Protein AF-A0A1B6LJR6-F1 (afdb_monomer_lite)

Radius of gyration: 33.07 Å; chains: 1; bounding box: 104×61×74 Å

InterPro domains:
  IPR033290 Coiled-coil domain-containing protein 39 [PTHR18962] (1-138)

Sequence (145 aa):
KLARAEKLLQRLRREARSVKESRVPLHLAEKDIELRELQDINQSGLQQLAELSTRYAEVAPVLRRYMGEKGLSLPVVRAGTKASTGSVLSTHRSLISEDSHMSWGSGPSSQAPSVILLDPDFSQPACKGAGDSKKKSSGSQKKSK

Foldseek 3Di:
DVVVVVVVVVVVVVVVVVVVVVVVVVVVVVVVVVVVVVVLVVLVVLQVLQVVCVVDVVCVVVVVVVCVVVVHDRDDDDPPDPPPSDDPPPPPPDPDDDDDDDDDDDDPDPDDDDDDDDDPDPDDDDDDDDDDDDDDDDDDDDDDD

Structure (mmCIF, N/CA/C/O backbone):
data_AF-A0A1B6LJR6-F1
#
_entry.id   AF-A0A1B6LJR6-F1
#
loop_
_atom_site.group_PDB
_atom_site.id
_a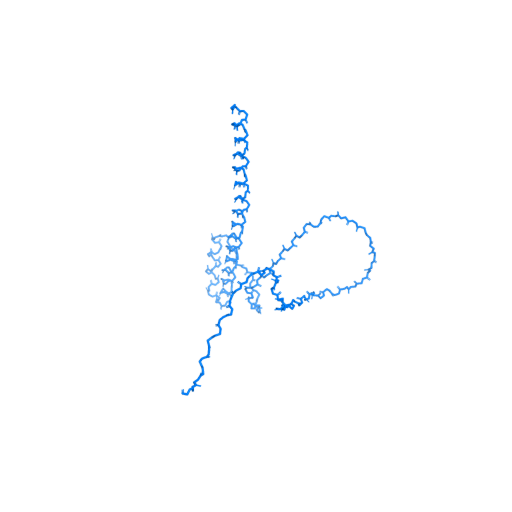tom_site.type_symbol
_atom_site.label_atom_id
_atom_site.label_alt_id
_atom_site.label_comp_id
_atom_site.label_asym_id
_atom_site.label_entity_id
_atom_site.label_seq_id
_atom_site.pdbx_PDB_ins_code
_atom_site.Cartn_x
_atom_site.Cartn_y
_atom_site.Cartn_z
_atom_site.occupancy
_atom_site.B_iso_or_equiv
_atom_site.auth_seq_id
_atom_site.auth_comp_id
_atom_site.auth_asym_id
_atom_site.auth_atom_id
_atom_site.pdbx_PDB_model_num
ATOM 1 N N . LYS A 1 1 ? 29.062 2.537 -51.173 1.00 70.88 1 LYS A N 1
ATOM 2 C CA . LYS A 1 1 ? 28.563 3.522 -50.172 1.00 70.88 1 LYS A CA 1
ATOM 3 C C . LYS A 1 1 ? 27.308 3.009 -49.452 1.00 70.88 1 LYS A C 1
ATOM 5 O O . LYS A 1 1 ? 27.287 3.055 -48.231 1.00 70.88 1 LYS A O 1
ATOM 10 N N . LEU A 1 2 ? 26.347 2.422 -50.176 1.00 87.69 2 LEU A N 1
ATOM 11 C CA . LEU A 1 2 ? 25.078 1.891 -49.650 1.00 87.69 2 LEU A CA 1
ATOM 12 C C . LEU A 1 2 ? 25.245 0.811 -48.552 1.00 87.69 2 LEU A C 1
ATOM 14 O O . LEU A 1 2 ? 24.777 1.011 -47.438 1.00 87.69 2 LEU A O 1
ATOM 18 N N . ALA A 1 3 ? 26.051 -0.232 -48.782 1.00 89.56 3 ALA A N 1
ATOM 19 C CA . ALA A 1 3 ? 26.298 -1.287 -47.782 1.00 89.56 3 ALA A CA 1
ATOM 20 C C . ALA A 1 3 ? 26.905 -0.783 -46.450 1.00 89.56 3 ALA A C 1
ATOM 22 O O . ALA A 1 3 ? 26.654 -1.334 -45.378 1.00 89.56 3 ALA A O 1
ATOM 23 N N . ARG A 1 4 ? 27.706 0.296 -46.490 1.00 89.06 4 ARG A N 1
ATOM 24 C CA . ARG A 1 4 ? 28.234 0.922 -45.263 1.00 89.06 4 ARG A CA 1
ATOM 25 C C . ARG A 1 4 ? 27.130 1.644 -44.490 1.00 89.06 4 ARG A C 1
ATOM 27 O O . ARG A 1 4 ? 27.111 1.563 -43.265 1.00 89.06 4 ARG A O 1
ATOM 34 N N . ALA A 1 5 ? 26.215 2.310 -45.194 1.00 92.81 5 ALA A N 1
ATOM 35 C CA . ALA A 1 5 ? 25.069 2.974 -44.585 1.00 92.81 5 ALA A CA 1
ATOM 36 C C . ALA A 1 5 ? 24.109 1.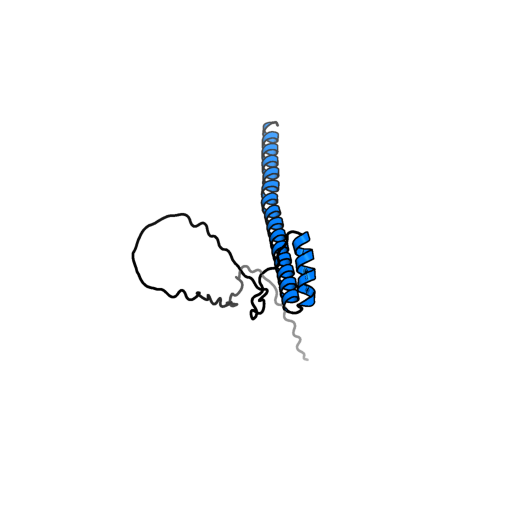962 -43.941 1.00 92.81 5 ALA A C 1
ATOM 38 O O . ALA A 1 5 ? 23.691 2.162 -42.806 1.00 92.81 5 ALA A O 1
ATOM 39 N N . GLU A 1 6 ? 23.836 0.833 -44.599 1.00 93.38 6 GLU A N 1
ATOM 40 C CA . GLU A 1 6 ? 22.997 -0.238 -44.039 1.00 93.38 6 GLU A CA 1
ATOM 41 C C . GLU A 1 6 ? 23.582 -0.827 -42.754 1.00 93.38 6 GLU A C 1
ATOM 43 O O . GLU A 1 6 ? 22.863 -1.000 -41.769 1.00 93.38 6 GLU A O 1
ATOM 48 N N . LYS A 1 7 ? 24.898 -1.073 -42.724 1.00 95.12 7 LYS A N 1
ATOM 49 C CA . LYS A 1 7 ? 25.585 -1.575 -41.525 1.00 95.12 7 LYS A CA 1
ATOM 50 C C . LYS A 1 7 ? 25.492 -0.589 -40.356 1.00 95.12 7 LYS A C 1
ATOM 52 O O . LYS A 1 7 ? 25.271 -1.008 -39.220 1.00 95.12 7 LYS A O 1
ATOM 57 N N . LEU A 1 8 ? 25.623 0.712 -40.625 1.00 95.31 8 LEU A N 1
ATOM 58 C CA . LEU A 1 8 ? 25.442 1.759 -39.614 1.00 95.31 8 LEU A CA 1
ATOM 59 C C . LEU A 1 8 ? 23.995 1.815 -39.116 1.00 95.31 8 LEU A C 1
ATOM 61 O O . LEU A 1 8 ? 23.765 1.861 -37.912 1.00 95.31 8 LEU A O 1
ATOM 65 N N . LEU A 1 9 ? 23.019 1.732 -40.019 1.00 94.62 9 LEU A N 1
ATOM 66 C CA . LEU A 1 9 ? 21.599 1.763 -39.674 1.00 94.62 9 LEU A CA 1
ATOM 67 C C . LEU A 1 9 ? 21.207 0.542 -38.822 1.00 94.62 9 LEU A C 1
ATOM 69 O O . LEU A 1 9 ? 20.511 0.675 -37.816 1.00 94.62 9 LEU A O 1
ATOM 73 N N . GLN A 1 10 ? 21.699 -0.651 -39.164 1.00 94.31 10 GLN A N 1
ATOM 74 C CA . GLN A 1 10 ? 21.495 -1.853 -38.350 1.00 94.31 10 GLN A CA 1
ATOM 75 C C . GLN A 1 10 ? 22.125 -1.730 -36.961 1.00 94.31 10 GLN A C 1
ATOM 77 O O . GLN A 1 10 ? 21.504 -2.142 -35.980 1.00 94.31 10 GLN A O 1
ATOM 82 N N . ARG A 1 11 ? 23.327 -1.152 -36.863 1.00 93.25 11 ARG A N 1
ATOM 83 C CA . ARG A 1 11 ? 23.993 -0.907 -35.581 1.00 93.25 11 ARG A CA 1
ATOM 84 C C . ARG A 1 11 ? 23.190 0.063 -34.715 1.00 93.25 11 ARG A C 1
ATOM 86 O O . ARG A 1 11 ? 22.846 -0.293 -33.594 1.00 93.25 11 ARG A O 1
ATOM 93 N N . LEU A 1 12 ? 22.790 1.207 -35.269 1.00 94.38 12 LEU A N 1
ATOM 94 C CA . LEU A 1 12 ? 21.962 2.194 -34.571 1.00 94.38 12 LEU A CA 1
ATOM 95 C C . LEU A 1 12 ? 20.612 1.612 -34.138 1.00 94.38 12 LEU A C 1
ATOM 97 O O . LEU A 1 12 ? 20.152 1.880 -33.036 1.00 94.38 12 LEU A O 1
ATOM 101 N N . ARG A 1 13 ? 19.981 0.761 -34.959 1.00 92.50 13 ARG A N 1
ATOM 102 C CA . ARG A 1 13 ? 18.746 0.055 -34.571 1.00 92.50 13 ARG A CA 1
ATOM 103 C C . ARG A 1 13 ? 18.956 -0.901 -33.399 1.00 92.50 13 ARG A C 1
ATOM 105 O O . ARG A 1 13 ? 18.063 -1.023 -32.567 1.00 92.50 13 ARG A O 1
ATOM 112 N N . ARG A 1 14 ? 20.091 -1.606 -33.339 1.00 90.69 14 ARG A N 1
ATOM 113 C CA . ARG A 1 14 ? 20.422 -2.484 -32.204 1.00 90.69 14 ARG A CA 1
ATOM 114 C C . ARG A 1 14 ? 20.663 -1.666 -30.938 1.00 90.69 14 ARG A C 1
ATOM 116 O O . ARG A 1 14 ? 20.041 -1.971 -29.931 1.00 90.69 14 ARG A O 1
ATOM 123 N N . GLU A 1 15 ? 21.457 -0.602 -31.026 1.00 88.12 15 GLU A N 1
ATOM 124 C CA . GLU A 1 15 ? 21.737 0.309 -29.905 1.00 88.12 15 GLU A CA 1
ATOM 125 C C . GLU A 1 15 ? 20.453 0.991 -29.394 1.00 88.12 15 GLU A C 1
ATOM 127 O O . GLU A 1 15 ? 20.190 1.038 -28.194 1.00 88.12 15 GLU A O 1
ATOM 132 N N . ALA A 1 16 ? 19.576 1.438 -30.297 1.00 85.75 16 ALA A N 1
ATOM 133 C CA . ALA A 1 16 ? 18.294 2.033 -29.926 1.00 85.75 16 ALA A CA 1
ATOM 134 C C . ALA A 1 16 ? 17.335 1.035 -29.254 1.00 85.75 16 ALA A C 1
ATOM 136 O O . ALA A 1 16 ? 16.518 1.443 -28.429 1.00 85.75 16 ALA A O 1
ATOM 137 N N . ARG A 1 17 ? 17.400 -0.258 -29.604 1.00 83.75 17 ARG A N 1
ATOM 138 C CA . ARG A 1 17 ? 16.614 -1.305 -28.933 1.00 83.75 17 ARG A CA 1
ATOM 139 C C . ARG A 1 17 ? 17.184 -1.642 -27.564 1.00 83.75 17 ARG A C 1
ATOM 141 O O . ARG A 1 17 ? 16.423 -1.616 -26.606 1.00 83.75 17 ARG A O 1
ATOM 148 N N . SER A 1 18 ? 18.497 -1.836 -27.448 1.00 77.38 18 SER A N 1
ATOM 149 C CA . SER A 1 18 ? 19.129 -2.192 -26.173 1.00 77.38 18 SER A CA 1
ATOM 150 C C . SER A 1 18 ? 18.912 -1.134 -25.090 1.00 77.38 18 SER A C 1
ATOM 152 O O . SER A 1 18 ? 18.678 -1.478 -23.939 1.00 77.38 18 SER A O 1
ATOM 154 N N . VAL A 1 19 ? 18.916 0.155 -25.451 1.00 76.75 19 VAL A N 1
ATOM 155 C CA . VAL A 1 19 ? 18.634 1.251 -24.503 1.00 76.75 19 VAL A CA 1
ATOM 156 C C . VAL A 1 19 ? 17.178 1.238 -24.023 1.00 76.75 19 VAL A C 1
ATOM 158 O O . VAL A 1 19 ? 16.894 1.544 -22.866 1.00 76.75 19 VAL A O 1
ATOM 161 N N . LYS A 1 20 ? 16.229 0.892 -24.898 1.00 72.31 20 LYS A N 1
ATOM 162 C CA . LYS A 1 20 ? 14.808 0.798 -24.529 1.00 72.31 20 LYS A CA 1
ATOM 163 C C . LYS A 1 20 ? 14.541 -0.446 -23.685 1.00 72.31 20 LYS A C 1
ATOM 165 O O . LYS A 1 20 ? 13.865 -0.352 -22.667 1.00 72.31 20 LYS A O 1
ATOM 170 N N . GLU A 1 21 ? 15.109 -1.579 -24.084 1.00 72.25 21 GLU A N 1
ATOM 171 C CA . GLU A 1 21 ? 14.985 -2.859 -23.384 1.00 72.25 21 GLU A CA 1
ATOM 172 C C . GLU A 1 21 ? 15.624 -2.831 -21.996 1.00 72.25 21 GLU A C 1
ATOM 174 O O . GLU A 1 21 ? 15.086 -3.462 -21.100 1.00 72.25 21 GLU A O 1
ATOM 179 N N . SER A 1 22 ? 16.705 -2.075 -21.765 1.00 69.56 22 SER A N 1
ATOM 180 C CA . SER A 1 22 ? 17.282 -1.954 -20.418 1.00 69.56 22 SER A CA 1
ATOM 181 C C . SER A 1 22 ? 16.472 -1.035 -19.500 1.00 69.56 22 SER A C 1
ATOM 183 O O . SER A 1 22 ? 16.470 -1.215 -18.285 1.00 69.56 22 SER A O 1
ATOM 185 N N . ARG A 1 23 ? 15.783 -0.034 -20.060 1.00 75.81 23 ARG A N 1
ATOM 186 C CA . ARG A 1 23 ? 15.054 0.978 -19.282 1.00 75.81 23 ARG A CA 1
ATOM 187 C C . ARG A 1 23 ? 13.693 0.487 -18.793 1.00 75.81 23 ARG A C 1
ATOM 189 O O . ARG A 1 23 ? 13.264 0.882 -17.716 1.00 75.81 23 ARG A O 1
ATOM 196 N N . VAL A 1 24 ? 13.016 -0.360 -19.568 1.00 77.88 24 VAL A N 1
ATOM 197 C CA . VAL A 1 24 ? 11.666 -0.842 -19.231 1.00 77.88 24 VAL A CA 1
ATOM 198 C C . VAL A 1 24 ? 11.651 -1.731 -17.972 1.00 77.88 24 VAL A C 1
ATOM 200 O O . VAL A 1 24 ? 10.865 -1.431 -17.077 1.00 77.88 24 VAL A O 1
ATOM 203 N N . PRO A 1 25 ? 12.515 -2.755 -17.822 1.00 84.50 25 PRO A N 1
ATOM 204 C CA . PRO A 1 25 ? 12.547 -3.593 -16.623 1.00 84.50 25 PRO A CA 1
ATOM 205 C C . PRO A 1 25 ? 12.908 -2.812 -15.359 1.00 84.50 25 PRO A C 1
ATOM 207 O O . PRO A 1 25 ? 12.303 -3.039 -14.318 1.00 84.50 25 PRO A O 1
ATOM 210 N N . LEU A 1 26 ? 13.849 -1.865 -15.456 1.00 87.25 26 LEU A N 1
ATOM 211 C CA . LEU A 1 26 ? 14.229 -1.012 -14.326 1.00 87.25 26 LEU A CA 1
ATOM 212 C C . LEU A 1 26 ? 13.068 -0.126 -13.882 1.00 87.25 26 LEU A C 1
ATOM 214 O O . LEU A 1 26 ? 12.747 -0.091 -12.701 1.00 87.25 26 LEU A O 1
ATOM 218 N N . HIS A 1 27 ? 12.384 0.521 -14.827 1.00 90.44 27 HIS A N 1
ATOM 219 C CA . HIS A 1 27 ? 11.251 1.376 -14.493 1.00 90.44 27 HIS A CA 1
ATOM 220 C C . HIS A 1 27 ? 10.091 0.596 -13.858 1.00 90.44 27 HIS A C 1
ATOM 222 O O . HIS A 1 27 ? 9.450 1.079 -12.929 1.00 90.44 27 HIS A O 1
ATOM 228 N N . LEU A 1 28 ? 9.825 -0.622 -14.338 1.00 93.56 28 LEU A N 1
ATOM 229 C CA . LEU A 1 28 ? 8.819 -1.493 -13.729 1.00 93.56 28 LEU A CA 1
ATOM 230 C C . LEU A 1 28 ? 9.227 -1.926 -12.316 1.00 93.56 28 LEU A C 1
ATOM 232 O O . LEU A 1 28 ? 8.380 -1.922 -11.430 1.00 93.56 28 LEU A O 1
ATOM 236 N N . ALA A 1 29 ? 10.503 -2.249 -12.092 1.00 93.12 29 ALA A N 1
ATOM 237 C CA . ALA A 1 29 ? 11.009 -2.598 -10.766 1.00 93.12 29 ALA A CA 1
ATOM 238 C C . ALA A 1 29 ? 10.912 -1.421 -9.782 1.00 93.12 29 ALA A C 1
ATOM 240 O O . ALA A 1 29 ? 10.463 -1.605 -8.657 1.00 93.12 29 ALA A O 1
ATOM 241 N N . GLU A 1 30 ? 11.262 -0.206 -10.214 1.00 94.25 30 GLU A N 1
ATOM 242 C CA . GLU A 1 30 ? 11.094 1.017 -9.415 1.00 94.25 30 GLU A CA 1
ATOM 243 C C . GLU A 1 30 ? 9.630 1.222 -9.010 1.00 94.25 30 GLU A C 1
ATOM 245 O O . GLU A 1 30 ? 9.336 1.492 -7.847 1.00 94.25 30 GLU A O 1
ATOM 250 N N . LYS A 1 31 ? 8.701 1.048 -9.958 1.00 95.94 31 LYS A N 1
ATOM 251 C CA . LYS A 1 31 ? 7.264 1.186 -9.699 1.00 95.94 31 LYS A CA 1
ATOM 252 C C . LYS A 1 31 ? 6.725 0.100 -8.776 1.00 95.94 31 LYS A C 1
ATOM 254 O O . LYS A 1 31 ? 5.870 0.392 -7.948 1.00 95.94 31 LYS A O 1
ATOM 259 N N . ASP A 1 32 ? 7.215 -1.129 -8.898 1.00 96.25 32 ASP A N 1
ATOM 260 C C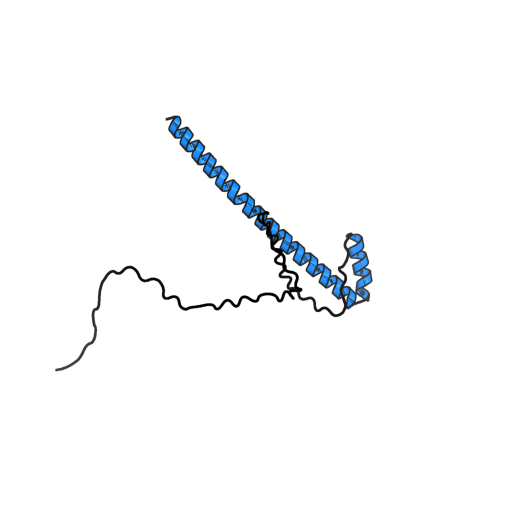A . ASP A 1 32 ? 6.837 -2.226 -8.003 1.00 96.25 32 ASP A CA 1
ATOM 261 C C . ASP A 1 32 ? 7.303 -1.973 -6.561 1.00 96.25 32 ASP A C 1
ATOM 263 O O . ASP A 1 32 ? 6.539 -2.186 -5.619 1.00 96.25 32 ASP A O 1
ATOM 267 N N . ILE A 1 33 ? 8.524 -1.457 -6.386 1.00 96.44 33 ILE A N 1
ATOM 268 C CA . ILE A 1 33 ? 9.051 -1.067 -5.070 1.00 96.44 33 ILE A CA 1
ATOM 269 C C . ILE A 1 33 ? 8.189 0.044 -4.464 1.00 96.44 33 ILE A C 1
ATOM 271 O O . ILE A 1 33 ? 7.707 -0.109 -3.346 1.00 96.44 33 ILE A O 1
ATOM 275 N N . GLU A 1 34 ? 7.926 1.110 -5.222 1.00 96.94 34 GLU A N 1
ATOM 276 C CA . GLU A 1 34 ? 7.091 2.232 -4.775 1.00 96.94 34 GLU A CA 1
ATOM 277 C C . GLU A 1 34 ? 5.683 1.764 -4.369 1.00 96.94 34 GLU A C 1
ATOM 279 O O . GLU A 1 34 ? 5.156 2.162 -3.330 1.00 96.94 34 GLU A O 1
ATOM 284 N N . LEU A 1 35 ? 5.072 0.871 -5.155 1.00 97.31 35 LEU A N 1
ATOM 285 C CA . LEU A 1 35 ? 3.766 0.301 -4.826 1.00 97.31 35 LEU A CA 1
ATOM 286 C C . LEU A 1 35 ? 3.796 -0.498 -3.524 1.00 97.31 35 LEU A C 1
ATOM 288 O O . LEU A 1 35 ? 2.863 -0.388 -2.727 1.00 97.31 35 LEU A O 1
ATOM 292 N N . ARG A 1 36 ? 4.850 -1.281 -3.295 1.00 97.81 36 ARG A N 1
ATOM 293 C CA . ARG A 1 36 ? 5.003 -2.079 -2.076 1.00 97.81 36 ARG A CA 1
ATOM 294 C C . ARG A 1 36 ? 5.181 -1.197 -0.846 1.00 97.81 36 ARG A C 1
ATOM 296 O O . ARG A 1 36 ? 4.498 -1.400 0.150 1.00 97.81 36 ARG A O 1
ATOM 303 N N . GLU A 1 37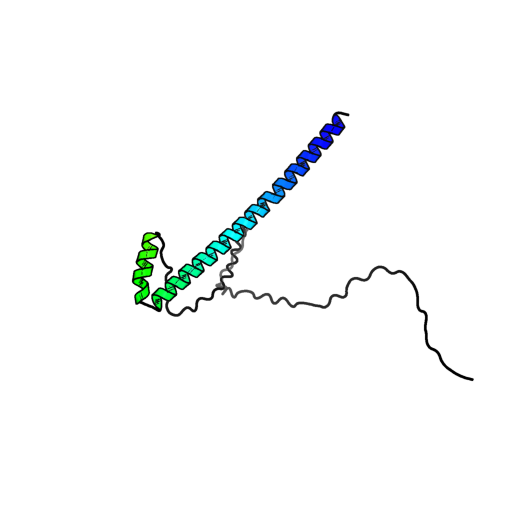 ? 6.018 -0.170 -0.943 1.00 97.12 37 GLU A N 1
ATOM 304 C CA . GLU A 1 37 ? 6.217 0.801 0.134 1.00 97.12 37 GLU A CA 1
ATOM 305 C C . GLU A 1 37 ? 4.909 1.523 0.486 1.00 97.12 37 GLU A C 1
ATOM 307 O O . GLU A 1 37 ? 4.558 1.652 1.660 1.00 97.12 37 GLU A O 1
ATOM 312 N N . LEU A 1 38 ? 4.133 1.940 -0.520 1.00 97.38 38 LEU A N 1
ATOM 313 C CA . LEU A 1 38 ? 2.828 2.563 -0.293 1.00 97.38 38 LEU A CA 1
ATOM 314 C C . LEU A 1 38 ? 1.822 1.602 0.353 1.00 97.38 38 LEU A C 1
ATOM 316 O O . LEU A 1 38 ? 1.032 2.027 1.201 1.00 97.38 38 LEU A O 1
ATOM 320 N N . GLN A 1 39 ? 1.840 0.322 -0.021 1.00 96.31 39 GLN A N 1
ATOM 321 C CA . GLN A 1 39 ? 1.008 -0.703 0.613 1.00 96.31 39 GLN A CA 1
ATOM 322 C C . GLN A 1 39 ? 1.383 -0.893 2.085 1.00 96.31 39 GLN A C 1
ATOM 324 O O . GLN A 1 39 ? 0.490 -0.878 2.936 1.00 96.31 39 GLN A O 1
ATOM 329 N N . ASP A 1 40 ? 2.676 -0.981 2.395 1.00 94.88 40 ASP A N 1
ATOM 330 C CA . ASP A 1 40 ? 3.176 -1.139 3.763 1.00 94.88 40 ASP A CA 1
ATOM 331 C C . ASP A 1 40 ? 2.803 0.064 4.642 1.00 94.88 40 ASP A C 1
ATOM 333 O O . ASP A 1 40 ? 2.320 -0.096 5.768 1.00 94.88 40 ASP A O 1
ATOM 337 N N . ILE A 1 41 ? 2.951 1.284 4.113 1.00 95.88 41 ILE A N 1
ATOM 338 C CA . ILE A 1 41 ? 2.551 2.518 4.803 1.00 95.88 41 ILE A CA 1
ATOM 339 C C . ILE A 1 41 ? 1.043 2.517 5.078 1.00 95.88 41 ILE A C 1
ATOM 341 O O . ILE A 1 41 ? 0.619 2.826 6.194 1.00 95.88 41 ILE A O 1
ATOM 345 N N . ASN A 1 42 ? 0.226 2.154 4.086 1.00 95.31 42 ASN A N 1
ATOM 346 C CA . ASN A 1 42 ? -1.228 2.115 4.234 1.00 95.31 42 ASN A CA 1
ATOM 347 C C . ASN A 1 42 ? -1.649 1.086 5.292 1.00 95.31 42 ASN A C 1
ATOM 349 O O . ASN A 1 42 ? -2.407 1.404 6.210 1.00 95.31 42 ASN A O 1
ATOM 353 N N . GLN A 1 43 ? -1.084 -0.120 5.230 1.00 93.94 43 GLN A N 1
ATOM 354 C CA . GLN A 1 43 ? -1.361 -1.174 6.198 1.00 93.94 43 GLN A CA 1
ATOM 355 C C . GLN A 1 43 ? -0.950 -0.766 7.619 1.00 93.94 43 GLN A C 1
ATOM 357 O O . GLN A 1 43 ? -1.712 -0.981 8.563 1.00 93.94 43 GLN A O 1
ATOM 362 N N . SER A 1 44 ? 0.212 -0.129 7.771 1.00 94.38 44 SER A N 1
ATOM 363 C CA . SER A 1 44 ? 0.675 0.413 9.051 1.00 94.38 44 SER A CA 1
ATOM 364 C C . SER A 1 44 ? -0.279 1.482 9.599 1.00 94.38 44 SER A C 1
ATOM 366 O O . SER A 1 44 ? -0.681 1.420 10.762 1.00 94.38 44 SER A O 1
ATOM 368 N N . GLY A 1 45 ? -0.731 2.417 8.757 1.00 94.62 45 GLY A N 1
ATOM 369 C CA . GLY A 1 45 ? -1.703 3.440 9.149 1.00 94.62 45 GLY A CA 1
ATOM 370 C C . GLY A 1 45 ? -3.042 2.846 9.599 1.00 94.62 45 GLY A C 1
ATOM 371 O O . GLY A 1 45 ? -3.573 3.222 10.646 1.00 94.62 45 GLY A O 1
ATOM 372 N N . LEU A 1 46 ? -3.572 1.865 8.862 1.00 94.62 46 LEU A N 1
ATOM 373 C CA . LEU A 1 46 ? -4.803 1.162 9.239 1.00 94.62 46 LEU A CA 1
ATOM 374 C C . LEU A 1 46 ? -4.652 0.405 10.563 1.00 94.62 46 LEU A C 1
ATOM 376 O O . LEU A 1 46 ? -5.566 0.422 11.390 1.00 94.62 46 LEU A O 1
ATOM 380 N N . GLN A 1 47 ? -3.496 -0.219 10.789 1.00 94.31 47 GLN A N 1
ATOM 381 C CA . GLN A 1 47 ? -3.180 -0.892 12.046 1.00 94.31 47 GLN A CA 1
ATOM 382 C C . GLN A 1 47 ? -3.168 0.095 13.222 1.00 94.31 47 GLN A C 1
ATOM 384 O O . GLN A 1 47 ? -3.797 -0.162 14.249 1.00 94.31 47 GLN A O 1
ATOM 389 N N . GLN A 1 48 ? -2.530 1.256 13.062 1.00 93.81 48 GLN A N 1
ATOM 390 C CA . GLN A 1 48 ? -2.506 2.303 14.089 1.00 93.81 48 GLN A CA 1
ATOM 391 C C . GLN A 1 48 ? -3.908 2.830 14.415 1.00 93.81 48 GLN A C 1
ATOM 393 O O . GLN A 1 48 ? -4.245 3.002 15.588 1.00 93.81 48 GLN A O 1
ATOM 398 N N . LEU A 1 49 ? -4.755 3.042 13.403 1.00 94.62 49 LEU A N 1
ATOM 399 C CA . LEU A 1 49 ? -6.150 3.449 13.604 1.00 94.62 49 LEU A CA 1
ATOM 400 C C . LEU A 1 49 ? -6.954 2.387 14.360 1.00 94.62 49 LEU A C 1
ATOM 402 O O . LEU A 1 49 ? -7.745 2.714 15.248 1.00 94.62 49 LEU A O 1
ATOM 406 N N . ALA A 1 50 ? -6.740 1.113 14.041 1.00 92.94 50 ALA A N 1
ATOM 407 C CA . ALA A 1 50 ? -7.411 0.012 14.714 1.00 92.94 50 ALA A CA 1
ATOM 408 C C . ALA A 1 50 ? -6.986 -0.091 16.189 1.00 92.94 50 ALA A C 1
ATOM 410 O O . ALA A 1 50 ? -7.828 -0.245 17.081 1.00 92.94 50 ALA A O 1
ATOM 411 N N . GLU A 1 51 ? -5.698 0.094 16.479 1.00 92.75 51 GLU A N 1
ATOM 412 C CA . GLU A 1 51 ? -5.192 0.160 17.849 1.00 92.75 51 GLU A CA 1
ATOM 413 C C . GLU A 1 51 ? -5.759 1.353 18.611 1.00 92.75 51 GLU A C 1
ATOM 415 O O . GLU A 1 51 ? -6.177 1.206 19.758 1.00 92.75 51 GLU A O 1
ATOM 420 N N . LEU A 1 52 ? -5.815 2.522 17.975 1.00 93.19 52 LEU A N 1
ATOM 421 C CA . LEU A 1 52 ? -6.398 3.720 18.563 1.00 93.19 52 LEU A CA 1
ATOM 422 C C . LEU A 1 52 ? -7.866 3.482 18.932 1.00 93.19 52 LEU A C 1
ATOM 424 O O . LEU A 1 52 ? -8.260 3.776 20.056 1.00 93.19 52 LEU A O 1
ATOM 428 N N . SER A 1 53 ? -8.644 2.856 18.044 1.00 93.12 53 SER A N 1
ATOM 429 C CA . SER A 1 53 ? -10.047 2.511 18.313 1.00 93.12 53 SER A CA 1
ATOM 430 C C . SER A 1 53 ? -10.232 1.499 19.451 1.00 93.12 53 SER A C 1
ATOM 432 O O . SER A 1 53 ? -11.283 1.468 20.086 1.00 93.12 53 SER A O 1
ATOM 434 N N . THR A 1 54 ? -9.209 0.679 19.716 1.00 90.81 54 THR A N 1
ATOM 435 C CA . THR A 1 54 ? -9.207 -0.307 20.805 1.00 90.81 54 THR A CA 1
ATOM 436 C C . THR A 1 54 ? -8.834 0.340 22.140 1.00 90.81 54 THR A C 1
ATOM 438 O O . THR A 1 54 ? -9.385 -0.022 23.175 1.00 90.81 54 THR A O 1
ATOM 441 N N . ARG A 1 55 ? -7.898 1.299 22.126 1.00 92.12 55 ARG A N 1
ATOM 442 C CA . ARG A 1 55 ? -7.456 2.039 23.321 1.00 92.12 55 ARG A CA 1
ATOM 443 C C . ARG A 1 55 ? -8.482 3.086 23.767 1.00 92.12 55 ARG A C 1
ATOM 445 O O . ARG A 1 55 ? -8.635 3.294 24.964 1.00 92.12 55 ARG A O 1
ATOM 452 N N . TYR A 1 56 ? -9.167 3.711 22.811 1.00 93.69 56 TYR A N 1
ATOM 453 C CA . TYR A 1 56 ? -10.092 4.825 23.019 1.00 93.69 56 TYR A CA 1
ATOM 454 C C . TYR A 1 56 ? -11.457 4.492 22.406 1.00 93.69 56 TYR A C 1
ATOM 456 O O . TYR A 1 56 ? -11.699 4.682 21.207 1.00 93.69 56 TYR A O 1
ATOM 464 N N . ALA A 1 57 ? -12.356 3.954 23.231 1.00 91.31 57 ALA A N 1
ATOM 465 C CA . ALA A 1 57 ? -13.660 3.447 22.801 1.00 91.31 57 ALA A CA 1
ATOM 466 C C . ALA A 1 57 ? -14.565 4.536 22.189 1.00 91.31 57 ALA A C 1
ATOM 468 O O . ALA A 1 57 ? -15.383 4.255 21.312 1.00 91.31 57 ALA A O 1
ATOM 469 N N . GLU A 1 58 ? -14.389 5.785 22.612 1.00 95.38 58 GLU A N 1
ATOM 470 C CA . GLU A 1 58 ? -15.077 6.976 22.122 1.00 95.38 58 GLU A CA 1
ATOM 471 C C . GLU A 1 58 ? -14.734 7.318 20.665 1.00 95.38 58 GLU A C 1
ATOM 473 O O . GLU A 1 58 ? -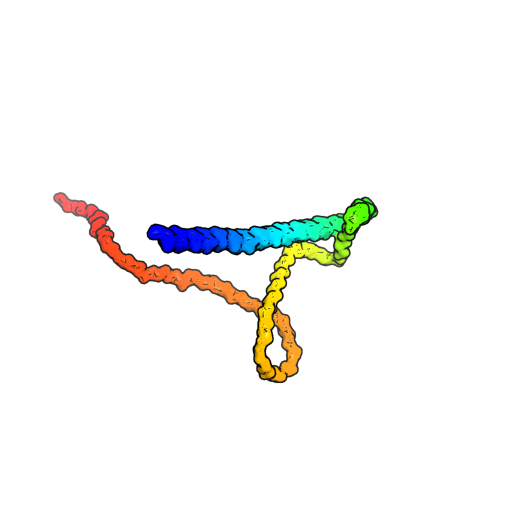15.564 7.876 19.947 1.00 95.38 58 GLU A O 1
ATOM 478 N N . VAL A 1 59 ? -13.546 6.930 20.191 1.00 94.69 59 VAL A N 1
ATOM 479 C CA . VAL A 1 59 ? -13.097 7.210 18.818 1.00 94.69 59 VAL A CA 1
ATOM 480 C C . VAL A 1 59 ? -13.608 6.157 17.831 1.00 94.69 59 VAL A C 1
ATOM 482 O O . VAL A 1 59 ? -13.857 6.447 16.657 1.00 94.69 59 VAL A O 1
ATOM 485 N N . ALA A 1 60 ? -13.836 4.932 18.306 1.00 92.62 60 ALA A N 1
ATOM 486 C CA . ALA A 1 60 ? -14.294 3.809 17.498 1.00 92.62 60 ALA A CA 1
ATOM 487 C C . ALA A 1 60 ? -15.553 4.085 16.636 1.00 92.62 60 ALA A C 1
ATOM 489 O O . ALA A 1 60 ? -15.532 3.732 15.453 1.00 92.62 60 ALA A O 1
ATOM 490 N N . PRO A 1 61 ? -16.649 4.702 17.134 1.00 94.19 61 PRO A N 1
ATOM 491 C CA . PRO A 1 61 ? -17.822 4.984 16.300 1.00 94.19 61 PRO A CA 1
ATOM 492 C C . PRO A 1 61 ? -17.540 5.991 15.176 1.00 94.19 61 PRO A C 1
ATOM 494 O O . PRO A 1 61 ? -18.075 5.830 14.078 1.00 94.19 61 PRO A O 1
ATOM 497 N N . VAL A 1 62 ? -16.690 6.993 15.423 1.00 95.81 62 VAL A N 1
ATOM 498 C CA . VAL A 1 62 ? -16.312 8.001 14.420 1.00 95.81 62 VAL A CA 1
ATOM 499 C C . VAL A 1 62 ? -15.477 7.356 13.316 1.00 95.81 62 VAL A C 1
ATOM 501 O O . VAL A 1 62 ? -15.795 7.508 12.137 1.00 95.81 62 VAL A O 1
ATOM 504 N N . LEU A 1 63 ? -14.467 6.563 13.693 1.00 94.88 63 LEU A N 1
ATOM 505 C CA . LEU A 1 63 ? -13.625 5.843 12.737 1.00 94.88 63 LEU A CA 1
ATOM 506 C C . LEU A 1 63 ? -14.431 4.863 11.888 1.00 94.88 63 LEU A C 1
ATOM 508 O O . LEU A 1 63 ? -14.273 4.855 10.672 1.00 94.88 63 LEU A O 1
ATOM 512 N N . ARG A 1 64 ? -15.332 4.077 12.493 1.00 93.06 64 ARG A N 1
ATOM 513 C CA . ARG A 1 64 ? -16.184 3.139 11.743 1.00 93.06 64 ARG A CA 1
ATOM 514 C C . ARG A 1 64 ? -17.060 3.844 10.713 1.00 93.06 64 ARG A C 1
ATOM 516 O O . ARG A 1 64 ? -17.184 3.342 9.601 1.00 93.06 64 ARG A O 1
ATOM 523 N N . ARG A 1 65 ? -17.642 4.997 11.062 1.00 95.69 65 ARG A N 1
ATOM 524 C CA . ARG A 1 65 ? -18.447 5.787 10.121 1.00 95.69 65 ARG A CA 1
ATOM 525 C C . ARG A 1 65 ? -17.594 6.265 8.947 1.00 95.69 65 ARG A C 1
ATOM 527 O O . ARG A 1 65 ? -17.931 5.978 7.805 1.00 95.69 65 ARG A O 1
ATOM 534 N N . TYR A 1 66 ? -16.471 6.921 9.236 1.00 96.25 66 TYR A N 1
ATOM 535 C CA . TYR A 1 66 ? -15.598 7.474 8.201 1.00 96.25 66 TYR A CA 1
ATOM 536 C C . TYR A 1 66 ? -15.009 6.386 7.293 1.00 96.25 66 TYR A C 1
ATOM 538 O O . TYR A 1 66 ? -15.015 6.517 6.074 1.00 96.25 66 TYR A O 1
ATOM 546 N N . MET A 1 67 ? -14.543 5.276 7.872 1.00 94.62 67 MET A N 1
ATOM 547 C CA . MET A 1 67 ? -14.039 4.129 7.111 1.00 94.62 67 MET A CA 1
ATOM 548 C C . MET A 1 67 ? -15.136 3.519 6.232 1.00 94.62 67 MET A C 1
ATOM 550 O O . MET A 1 67 ? -14.895 3.264 5.055 1.00 94.62 67 MET A O 1
ATOM 554 N N . GLY A 1 68 ? -16.352 3.367 6.768 1.00 94.81 68 GLY A N 1
ATOM 555 C CA . GLY A 1 68 ? -17.507 2.870 6.022 1.00 94.81 68 GLY A CA 1
ATOM 556 C C . GLY A 1 68 ? -17.875 3.753 4.827 1.00 94.81 68 GLY A C 1
ATOM 557 O O . GLY A 1 68 ? -18.080 3.236 3.734 1.00 94.81 68 GLY A O 1
ATOM 558 N N . GLU A 1 69 ? -17.867 5.080 4.991 1.00 96.69 69 GLU A N 1
ATOM 559 C CA . GLU A 1 69 ? -18.087 6.043 3.895 1.00 96.69 69 GLU A CA 1
ATOM 560 C C . GLU A 1 69 ? -17.032 5.934 2.785 1.00 96.69 69 GLU A C 1
ATOM 562 O O . GLU A 1 69 ? -17.306 6.248 1.627 1.00 96.69 69 GLU A O 1
ATOM 567 N N . LYS A 1 70 ? -15.817 5.491 3.128 1.00 94.50 70 LYS A N 1
ATOM 568 C CA . LYS A 1 70 ? -14.721 5.263 2.177 1.00 94.50 70 LYS A CA 1
ATOM 569 C C . LYS A 1 70 ? -14.647 3.827 1.657 1.00 94.50 70 LYS A C 1
ATOM 571 O O . LYS A 1 70 ? -13.757 3.535 0.865 1.00 94.50 70 LYS A O 1
ATOM 576 N N . GLY A 1 71 ? -15.555 2.941 2.075 1.00 94.75 71 GLY A N 1
ATOM 577 C CA . GLY A 1 71 ? -15.527 1.525 1.699 1.00 94.75 71 GLY A CA 1
ATOM 578 C C . GLY A 1 71 ? -14.310 0.772 2.248 1.00 94.75 71 GLY A C 1
ATOM 579 O O . GLY A 1 71 ? -13.867 -0.202 1.647 1.00 94.75 71 GLY A O 1
ATOM 580 N N . LEU A 1 72 ? -13.746 1.238 3.363 1.00 93.50 72 LEU A N 1
ATOM 581 C CA . LEU A 1 72 ? -12.577 0.657 4.014 1.00 93.50 72 LEU A CA 1
ATOM 582 C C . LEU A 1 72 ? -12.973 -0.040 5.319 1.00 93.50 72 LEU A C 1
ATOM 584 O O . LEU A 1 72 ? -13.957 0.314 5.970 1.00 93.50 72 LEU A O 1
ATOM 588 N N . SER A 1 73 ? -12.164 -1.012 5.731 1.00 91.12 73 SER A N 1
ATOM 589 C CA . SER A 1 73 ? -12.319 -1.726 6.999 1.00 91.12 73 SER A CA 1
ATOM 590 C C . SER A 1 73 ? -11.020 -1.704 7.791 1.00 91.12 73 SER A C 1
ATOM 592 O O . SER A 1 73 ? -9.943 -1.889 7.223 1.00 91.12 73 SER A O 1
ATOM 594 N N . LEU A 1 74 ? -11.126 -1.537 9.108 1.00 91.00 74 LEU A N 1
ATOM 595 C CA . LEU A 1 74 ? -9.976 -1.649 9.999 1.00 91.00 74 LEU A CA 1
ATOM 596 C C . LEU A 1 74 ? -9.560 -3.119 10.170 1.00 91.00 74 LEU A C 1
ATOM 598 O O . LEU A 1 74 ? -10.430 -3.991 10.252 1.00 91.00 74 LEU A O 1
ATOM 602 N N . PRO A 1 75 ? -8.251 -3.407 10.259 1.00 90.81 75 PRO A N 1
ATOM 603 C CA . PRO A 1 75 ? -7.762 -4.735 10.594 1.00 90.81 75 PRO A CA 1
ATOM 604 C C . PRO A 1 75 ? -8.170 -5.130 12.018 1.00 90.81 75 PRO A C 1
ATOM 606 O O . PRO A 1 75 ? -8.361 -4.292 12.902 1.00 90.81 75 PRO A O 1
ATOM 609 N N . VAL A 1 76 ? -8.287 -6.436 12.252 1.00 85.38 76 VAL A N 1
ATOM 610 C CA . VAL A 1 76 ? -8.599 -6.974 13.579 1.00 85.38 76 VAL A CA 1
ATOM 611 C C . VAL A 1 76 ? -7.349 -6.912 14.455 1.00 85.38 76 VAL A C 1
ATOM 613 O O . VAL A 1 76 ? -6.379 -7.628 14.213 1.00 85.38 76 VAL A O 1
ATOM 616 N N . VAL A 1 77 ? -7.385 -6.099 15.510 1.00 80.69 77 VAL A N 1
ATOM 617 C CA . VAL A 1 77 ? -6.315 -6.045 16.515 1.00 80.69 77 VAL A CA 1
ATOM 618 C C . VAL A 1 77 ? -6.581 -7.104 17.580 1.00 80.69 77 VAL A C 1
ATOM 620 O O . VAL A 1 77 ? -7.601 -7.062 18.267 1.00 80.69 77 VAL A O 1
ATOM 623 N N . ARG A 1 78 ? -5.665 -8.065 17.746 1.00 72.88 78 ARG A N 1
ATOM 624 C CA . ARG A 1 78 ? -5.706 -8.990 18.887 1.00 72.88 78 ARG A CA 1
ATOM 625 C C . ARG A 1 78 ? -5.087 -8.311 20.105 1.00 72.88 78 ARG A C 1
ATOM 627 O O . ARG A 1 78 ? -3.941 -7.868 20.064 1.00 72.88 78 ARG A O 1
ATOM 634 N N . ALA A 1 79 ? -5.837 -8.244 21.200 1.00 62.88 79 ALA A N 1
ATOM 635 C CA . ALA A 1 79 ? -5.316 -7.754 22.469 1.00 62.88 79 ALA A CA 1
ATOM 636 C C . ALA A 1 79 ? -4.116 -8.619 22.908 1.00 62.88 79 ALA A C 1
ATOM 638 O O . ALA A 1 79 ? -4.237 -9.836 23.019 1.00 62.88 79 ALA A O 1
ATOM 639 N N . GLY A 1 80 ? -2.955 -7.994 23.130 1.00 60.69 80 GLY A N 1
ATOM 640 C CA . GLY A 1 80 ? -1.753 -8.653 23.662 1.00 60.69 80 GLY A CA 1
ATOM 641 C C . GLY A 1 80 ? -0.583 -8.825 22.688 1.00 60.69 80 GLY A C 1
ATOM 642 O O . GLY A 1 80 ? 0.531 -9.088 23.137 1.00 60.69 80 GLY A O 1
ATOM 643 N N . THR A 1 81 ? -0.764 -8.613 21.382 1.00 55.75 81 THR A N 1
ATOM 644 C CA . THR A 1 81 ? 0.361 -8.613 20.434 1.00 55.75 81 THR A CA 1
ATOM 645 C C . THR A 1 81 ? 0.931 -7.209 20.300 1.00 55.75 81 THR A C 1
ATOM 647 O O . THR A 1 81 ? 0.307 -6.330 19.711 1.00 55.75 81 THR A O 1
ATOM 650 N N . LYS A 1 82 ? 2.132 -6.991 20.843 1.00 58.31 82 LYS A N 1
ATOM 651 C CA . LYS A 1 82 ? 2.951 -5.821 20.511 1.00 58.31 82 LYS A CA 1
ATOM 652 C C . LYS A 1 82 ? 3.205 -5.891 19.004 1.00 58.31 82 LYS A C 1
ATOM 654 O O . LYS A 1 82 ? 3.781 -6.878 18.551 1.00 58.31 82 LYS A O 1
ATOM 659 N N . ALA A 1 83 ? 2.714 -4.919 18.239 1.00 55.66 83 ALA A N 1
ATOM 660 C CA . ALA A 1 83 ? 2.918 -4.870 16.799 1.00 55.66 83 ALA A CA 1
ATOM 661 C C . ALA A 1 83 ? 4.425 -4.790 16.521 1.00 55.66 83 ALA A C 1
ATOM 663 O O . ALA A 1 83 ? 5.046 -3.743 16.685 1.00 55.66 83 ALA A O 1
ATOM 664 N N . SER A 1 84 ? 5.035 -5.920 16.165 1.00 53.12 84 SER A N 1
ATOM 665 C CA . SER A 1 84 ? 6.381 -5.918 15.613 1.00 53.12 84 SER A CA 1
ATOM 666 C C . SER A 1 84 ? 6.253 -5.387 14.192 1.00 53.12 84 SER A C 1
ATOM 668 O O . SER A 1 84 ? 5.795 -6.095 13.298 1.00 53.12 84 SER A O 1
ATOM 670 N N . THR A 1 85 ? 6.601 -4.120 13.985 1.00 56.38 85 THR A N 1
ATOM 671 C CA . THR A 1 85 ? 6.623 -3.430 12.684 1.00 56.38 85 THR A CA 1
ATOM 672 C C . THR A 1 85 ? 7.787 -3.906 11.803 1.00 56.38 85 THR A C 1
ATOM 674 O O . THR A 1 85 ? 8.465 -3.109 11.166 1.00 56.38 85 THR A O 1
ATOM 677 N N . GLY A 1 86 ? 8.068 -5.209 11.803 1.00 52.50 86 GLY A N 1
ATOM 678 C CA . GLY A 1 86 ? 9.189 -5.821 11.101 1.00 52.50 86 GLY A CA 1
ATOM 679 C C . GLY A 1 86 ? 8.741 -7.095 10.405 1.00 52.50 86 GLY A C 1
ATOM 680 O O . GLY A 1 86 ? 8.956 -8.190 10.914 1.00 52.50 86 GLY A O 1
ATOM 681 N N . SER A 1 87 ? 8.101 -6.953 9.247 1.00 48.94 87 SER A N 1
ATOM 682 C CA . SER A 1 87 ? 7.812 -8.078 8.360 1.00 48.94 87 SER A CA 1
ATOM 683 C C . SER A 1 87 ? 8.937 -8.220 7.335 1.00 48.94 87 SER A C 1
ATOM 685 O O . SER A 1 87 ? 8.864 -7.698 6.227 1.00 48.94 87 SER A O 1
ATOM 687 N N . VAL A 1 88 ? 9.980 -8.968 7.696 1.00 52.91 88 VAL A N 1
ATOM 688 C CA . VAL A 1 88 ? 10.831 -9.666 6.721 1.00 52.91 88 VAL A CA 1
ATOM 689 C C . VAL A 1 88 ? 10.058 -10.883 6.206 1.00 52.91 88 VAL A C 1
ATOM 691 O O . VAL A 1 88 ? 10.235 -11.997 6.685 1.00 52.91 88 VAL A O 1
ATOM 694 N N . LEU A 1 89 ? 9.161 -10.675 5.241 1.00 51.56 89 LEU A N 1
ATOM 695 C CA . LEU A 1 89 ? 8.556 -11.762 4.467 1.00 51.56 89 LEU A CA 1
ATOM 696 C C . LEU A 1 89 ? 9.292 -11.879 3.130 1.00 51.56 89 LEU A C 1
ATOM 698 O O . LEU A 1 89 ? 8.855 -11.363 2.103 1.00 51.56 89 LEU A O 1
ATOM 702 N N . SER A 1 90 ? 10.431 -12.576 3.138 1.00 48.19 90 SER A N 1
ATOM 703 C CA . SER A 1 90 ? 11.072 -13.037 1.907 1.00 48.19 90 SER A CA 1
ATOM 704 C C . SER A 1 90 ? 10.200 -14.127 1.276 1.00 48.19 90 SER A C 1
ATOM 706 O O . SER A 1 90 ? 10.328 -15.312 1.590 1.00 48.19 90 SER A O 1
ATOM 708 N N . THR A 1 91 ? 9.289 -13.751 0.381 1.00 47.69 91 THR A N 1
ATOM 709 C CA . THR A 1 91 ? 8.580 -14.731 -0.450 1.00 47.69 91 THR A CA 1
ATOM 710 C C . THR A 1 91 ? 9.507 -15.150 -1.590 1.00 47.69 91 THR A C 1
ATOM 712 O O . THR A 1 91 ? 9.410 -14.656 -2.711 1.00 47.69 91 THR A O 1
ATOM 715 N N . HIS A 1 92 ? 10.439 -16.064 -1.311 1.00 45.84 92 HIS A N 1
ATOM 716 C CA . HIS A 1 92 ? 11.149 -16.800 -2.355 1.00 45.84 92 HIS A CA 1
ATOM 717 C C . HIS A 1 92 ? 10.193 -17.834 -2.960 1.00 45.84 92 HIS A C 1
ATOM 719 O O . HIS A 1 92 ? 10.200 -19.005 -2.589 1.00 45.84 92 HIS A O 1
ATOM 725 N N . ARG A 1 93 ? 9.357 -17.416 -3.914 1.00 44.34 93 ARG A N 1
ATOM 726 C CA . ARG A 1 93 ? 8.676 -18.352 -4.815 1.00 44.34 93 ARG A CA 1
ATOM 727 C C . ARG A 1 93 ? 9.667 -18.749 -5.910 1.00 44.34 93 ARG A C 1
ATOM 729 O O . ARG A 1 93 ? 9.647 -18.196 -7.004 1.00 44.34 93 ARG A O 1
ATOM 736 N N . SER A 1 94 ? 10.580 -19.663 -5.585 1.00 46.59 94 SER A N 1
ATOM 737 C CA . SER A 1 94 ? 11.450 -20.280 -6.586 1.00 46.59 94 SER A CA 1
ATOM 738 C C . SER A 1 94 ? 10.602 -21.213 -7.451 1.00 46.59 94 SER A C 1
ATOM 740 O O . SER A 1 94 ? 10.041 -22.189 -6.956 1.00 46.59 94 SER A O 1
ATOM 742 N N . LEU A 1 95 ? 10.459 -20.878 -8.732 1.00 46.56 95 LEU A N 1
ATOM 743 C CA . LEU A 1 95 ? 9.946 -21.784 -9.755 1.00 46.56 95 LEU A CA 1
ATOM 744 C C . LEU A 1 95 ? 11.064 -22.786 -10.067 1.00 46.56 95 LEU A C 1
ATOM 746 O O . LEU A 1 95 ? 11.879 -22.557 -10.956 1.00 46.56 95 LEU A O 1
ATOM 750 N N . ILE A 1 96 ? 11.145 -23.854 -9.278 1.00 47.75 96 ILE A N 1
ATOM 751 C CA . ILE A 1 96 ? 12.013 -24.996 -9.567 1.00 47.75 96 ILE A CA 1
ATOM 752 C C . ILE A 1 96 ? 11.252 -25.940 -10.491 1.00 47.75 96 ILE A C 1
ATOM 754 O O . ILE A 1 96 ? 10.227 -26.504 -10.112 1.00 47.75 96 ILE A O 1
ATOM 758 N N . SER A 1 97 ? 11.751 -26.040 -11.720 1.00 40.06 97 SER A N 1
ATOM 759 C CA . SER A 1 97 ? 11.334 -27.005 -12.728 1.00 40.06 97 SER A CA 1
ATOM 760 C C . SER A 1 97 ? 11.472 -28.440 -12.216 1.00 40.06 97 SER A C 1
ATOM 762 O O . SER A 1 97 ? 12.448 -28.780 -11.547 1.00 40.06 97 SER A O 1
ATOM 764 N N . GLU A 1 98 ? 10.486 -29.260 -12.572 1.00 48.12 98 GLU A N 1
ATOM 765 C CA . GLU A 1 98 ? 10.485 -30.719 -12.475 1.00 48.12 98 GLU A CA 1
ATOM 766 C C . GLU A 1 98 ? 11.733 -31.323 -13.134 1.00 48.12 98 GLU A C 1
ATOM 768 O O . GLU A 1 98 ? 11.937 -31.111 -14.326 1.00 48.12 98 GLU A O 1
ATOM 773 N N . ASP A 1 99 ? 12.520 -32.104 -12.384 1.00 43.47 99 ASP A N 1
ATOM 774 C CA . ASP A 1 99 ? 13.023 -33.400 -12.859 1.00 43.47 99 ASP A CA 1
ATOM 775 C C . ASP A 1 99 ? 13.588 -34.272 -11.714 1.00 43.47 99 ASP A C 1
ATOM 777 O O . ASP A 1 99 ? 14.284 -33.798 -10.816 1.00 43.47 99 ASP A O 1
ATOM 781 N N . SER A 1 100 ? 13.343 -35.578 -11.839 1.00 43.56 100 SER A N 1
ATOM 782 C CA . SER A 1 100 ? 13.992 -36.734 -11.195 1.00 43.56 100 SER A CA 1
ATOM 783 C C . SER A 1 100 ? 13.610 -37.181 -9.759 1.00 43.56 100 SER A C 1
ATOM 785 O O . SER A 1 100 ? 14.201 -36.823 -8.748 1.00 43.56 100 SER A O 1
ATOM 787 N N . HIS A 1 101 ? 12.628 -38.094 -9.718 1.00 44.41 101 HIS A N 1
ATOM 788 C CA . HIS A 1 101 ? 12.760 -39.504 -9.289 1.00 44.41 101 HIS A CA 1
ATOM 789 C C . HIS A 1 101 ? 13.417 -39.876 -7.920 1.00 44.41 101 HIS A C 1
ATOM 791 O O . HIS A 1 101 ? 14.633 -39.900 -7.759 1.00 44.41 101 HIS A O 1
ATOM 797 N N . MET A 1 102 ? 12.532 -40.356 -7.027 1.00 41.03 102 MET A N 1
ATOM 798 C CA . MET A 1 102 ? 12.598 -41.488 -6.068 1.00 41.03 102 MET A CA 1
ATOM 799 C C . MET A 1 102 ? 13.686 -41.557 -4.974 1.00 41.03 102 MET A C 1
ATOM 801 O O . MET A 1 102 ? 14.819 -41.950 -5.234 1.00 41.03 102 MET A O 1
ATOM 805 N N . SER A 1 103 ? 13.263 -41.467 -3.701 1.00 40.97 103 SER A N 1
ATOM 806 C CA . SER A 1 103 ? 13.203 -42.643 -2.800 1.00 40.97 103 SER A CA 1
ATOM 807 C C . SER A 1 103 ? 12.587 -42.340 -1.426 1.00 40.97 103 SER A C 1
ATOM 809 O O . SER A 1 103 ? 12.772 -41.276 -0.845 1.00 40.97 103 SER A O 1
ATOM 811 N N . TRP A 1 104 ? 11.840 -43.334 -0.940 1.00 41.22 104 TRP A N 1
ATOM 812 C CA . TRP A 1 104 ? 11.150 -43.443 0.345 1.00 41.22 104 TRP A CA 1
ATOM 813 C C . TRP A 1 104 ? 12.024 -43.166 1.577 1.00 41.22 104 TRP A C 1
ATOM 815 O O . TRP A 1 104 ? 13.139 -43.666 1.688 1.00 41.22 104 TRP A O 1
ATOM 825 N N . GLY A 1 105 ? 11.428 -42.504 2.571 1.00 40.06 105 GLY A N 1
ATOM 826 C CA . GLY A 1 105 ? 11.931 -42.451 3.942 1.00 40.06 105 GLY A CA 1
ATOM 827 C C . GLY A 1 105 ? 10.971 -41.687 4.848 1.00 40.06 105 GLY A C 1
ATOM 828 O O . GLY A 1 105 ? 11.028 -40.466 4.935 1.00 40.06 105 GLY A O 1
ATOM 829 N N . SER A 1 106 ? 10.049 -42.399 5.494 1.00 47.09 106 SER A N 1
ATOM 830 C CA . SER A 1 106 ? 9.143 -41.846 6.503 1.00 47.09 106 SER A CA 1
ATOM 831 C C . SER A 1 106 ? 9.897 -41.516 7.795 1.00 47.09 106 SER A C 1
ATOM 833 O O . SER A 1 106 ? 10.536 -42.387 8.379 1.00 47.09 106 SER A O 1
ATOM 835 N N . GLY A 1 107 ? 9.761 -40.281 8.280 1.00 41.94 107 GLY A N 1
ATOM 836 C CA . GLY A 1 107 ? 10.155 -39.869 9.630 1.00 41.94 107 GLY A CA 1
ATOM 837 C C . GLY A 1 107 ? 9.763 -38.408 9.892 1.00 41.94 107 GLY A C 1
ATOM 838 O O . GLY A 1 107 ? 9.969 -37.575 9.008 1.00 41.94 107 GLY A O 1
ATOM 839 N N . PRO A 1 108 ? 9.171 -38.059 11.052 1.00 50.72 108 PRO A N 1
ATOM 840 C CA . PRO A 1 108 ? 8.764 -36.690 11.345 1.00 50.72 108 PRO A CA 1
ATOM 841 C C . PRO A 1 108 ? 10.006 -35.865 11.697 1.00 50.72 108 PRO A C 1
ATOM 843 O O . PRO A 1 108 ? 10.445 -35.823 12.844 1.00 50.72 108 PRO A O 1
ATOM 846 N N . SER A 1 109 ? 10.610 -35.234 10.693 1.00 46.66 109 SER A N 1
ATOM 847 C CA . SER A 1 109 ? 11.712 -34.302 10.912 1.00 46.66 109 SER A CA 1
ATOM 848 C C . SER A 1 109 ? 11.144 -32.956 11.358 1.00 46.66 109 SER A C 1
ATOM 850 O O . SER A 1 109 ? 10.602 -32.198 10.553 1.00 46.66 109 SER A O 1
ATOM 852 N N . SER A 1 110 ? 11.234 -32.679 12.661 1.00 53.75 110 SER A N 1
ATOM 853 C CA . SER A 1 110 ? 11.087 -31.338 13.227 1.00 53.75 110 SER A CA 1
ATOM 854 C C . SER A 1 110 ? 12.046 -30.392 12.507 1.00 53.75 110 SER A C 1
ATOM 856 O O . SER A 1 110 ? 13.252 -30.407 12.748 1.00 53.75 110 SER A O 1
ATOM 858 N N . GLN A 1 111 ? 11.507 -29.585 11.598 1.00 54.69 111 GLN A N 1
ATOM 859 C CA . GLN A 1 111 ? 12.257 -28.621 10.805 1.00 54.69 111 GLN A CA 1
ATOM 860 C C . GLN A 1 111 ? 12.648 -27.433 11.696 1.00 54.69 111 GLN A C 1
ATOM 862 O O . GLN A 1 111 ? 11.972 -26.408 11.740 1.00 54.69 111 GLN A O 1
ATOM 867 N N . ALA A 1 112 ? 13.728 -27.589 12.460 1.00 59.19 112 ALA A N 1
ATOM 868 C CA . ALA A 1 112 ? 14.404 -26.457 13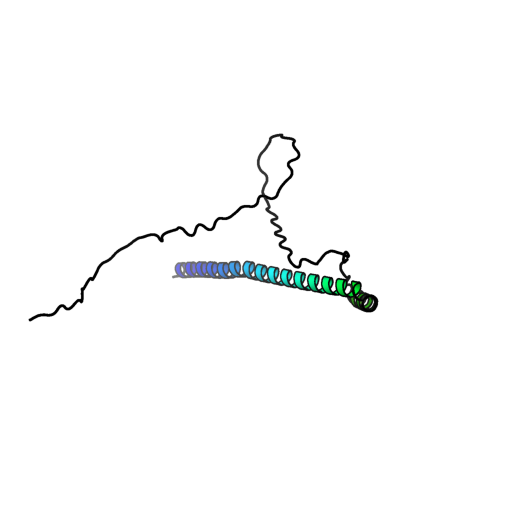.076 1.00 59.19 112 ALA A CA 1
ATOM 869 C C . ALA A 1 112 ? 15.039 -25.602 11.959 1.00 59.19 112 ALA A C 1
ATOM 871 O O . ALA A 1 112 ? 15.663 -26.163 11.052 1.00 59.19 112 ALA A O 1
ATOM 872 N N . PRO A 1 113 ? 14.885 -24.266 11.975 1.00 56.25 113 PRO A N 1
ATOM 873 C CA . PRO A 1 113 ? 15.509 -23.408 10.977 1.00 56.25 113 PRO A CA 1
ATOM 874 C C . PRO A 1 113 ? 17.036 -23.498 11.090 1.00 56.25 113 PRO A C 1
ATOM 876 O O . PRO A 1 113 ? 17.610 -23.313 12.162 1.00 56.25 113 PRO A O 1
ATOM 879 N N . SER A 1 114 ? 17.693 -23.791 9.967 1.00 67.38 114 SER A N 1
ATOM 880 C CA . SER A 1 114 ? 19.150 -23.765 9.842 1.00 67.38 114 SER A CA 1
ATOM 881 C C . SER A 1 114 ? 19.642 -22.320 9.972 1.00 67.38 114 SER A C 1
ATOM 883 O O . SER A 1 114 ? 19.321 -21.471 9.143 1.00 67.38 114 SER A O 1
ATOM 885 N N . VAL A 1 115 ? 20.404 -22.035 11.031 1.00 69.62 115 VAL A N 1
ATOM 886 C CA . VAL A 1 115 ? 21.122 -20.767 11.199 1.00 69.62 115 VAL A CA 1
ATOM 887 C C . VAL A 1 115 ? 22.505 -20.939 10.579 1.00 69.62 115 VAL A C 1
ATOM 889 O O . VAL A 1 115 ? 23.326 -21.696 11.092 1.00 69.62 115 VAL A O 1
ATOM 892 N N . ILE A 1 116 ? 22.759 -20.253 9.466 1.00 71.94 116 ILE A N 1
ATOM 893 C CA . ILE A 1 116 ? 24.097 -20.168 8.875 1.00 71.94 116 ILE A CA 1
ATOM 894 C C . ILE A 1 116 ? 24.824 -19.022 9.579 1.00 71.94 116 ILE A C 1
ATOM 896 O O . ILE A 1 116 ? 24.472 -17.856 9.402 1.00 71.94 116 ILE A O 1
ATOM 900 N N . LEU A 1 117 ? 25.818 -19.358 10.401 1.00 65.44 117 LEU A N 1
ATOM 901 C CA . LEU A 1 117 ? 26.722 -18.382 11.001 1.00 65.44 117 LEU A CA 1
ATOM 902 C C . LEU A 1 117 ? 27.778 -18.015 9.948 1.00 65.44 117 LEU A C 1
ATOM 904 O O . LEU A 1 117 ? 28.615 -18.840 9.590 1.00 65.44 117 LEU A O 1
ATOM 908 N N . LEU A 1 118 ? 27.693 -16.805 9.398 1.00 62.38 118 LEU A N 1
ATOM 909 C CA . LEU A 1 118 ? 28.730 -16.265 8.522 1.00 62.38 118 LEU A CA 1
ATOM 910 C C . LEU A 1 118 ? 29.803 -15.631 9.408 1.00 62.38 118 LEU A C 1
ATOM 912 O O . LEU A 1 118 ? 29.587 -14.539 9.932 1.00 62.38 118 LEU A O 1
ATOM 916 N N . ASP A 1 119 ? 30.936 -16.311 9.577 1.00 65.12 119 ASP A N 1
ATOM 917 C CA . ASP A 1 119 ? 32.132 -15.689 10.148 1.00 65.12 119 ASP A CA 1
ATOM 918 C C . ASP A 1 119 ? 32.723 -14.714 9.114 1.00 65.12 119 ASP A C 1
ATOM 920 O O . ASP A 1 119 ? 33.078 -15.131 8.005 1.00 65.12 119 ASP A O 1
ATOM 924 N N . PRO A 1 120 ? 32.826 -13.407 9.419 1.00 60.00 120 PRO A N 1
ATOM 925 C CA . PRO A 1 120 ? 33.497 -12.467 8.542 1.00 60.00 120 PRO A CA 1
ATOM 926 C C . PRO A 1 120 ? 35.010 -12.640 8.704 1.00 60.00 120 PRO A C 1
ATOM 928 O O . PRO A 1 120 ? 35.634 -12.071 9.600 1.00 60.00 120 PRO A O 1
ATOM 931 N N . ASP A 1 121 ? 35.608 -13.442 7.832 1.00 56.22 121 ASP A N 1
ATOM 932 C CA . ASP A 1 121 ? 37.050 -13.645 7.814 1.00 56.22 121 ASP A CA 1
ATOM 933 C C . ASP A 1 121 ? 37.737 -12.413 7.188 1.00 56.22 121 ASP A C 1
ATOM 935 O O . ASP A 1 121 ? 37.824 -12.257 5.970 1.00 56.22 121 ASP A O 1
ATOM 939 N N . PHE A 1 122 ? 38.201 -11.481 8.026 1.00 57.94 122 PHE A N 1
ATOM 940 C CA . PHE A 1 122 ? 38.936 -10.276 7.601 1.00 57.94 122 PHE A CA 1
ATOM 941 C C . PHE A 1 122 ? 40.406 -10.556 7.234 1.00 57.94 122 PHE A C 1
ATOM 943 O O . PHE A 1 122 ? 41.220 -9.635 7.138 1.00 57.94 122 PHE A O 1
ATOM 950 N N . SER A 1 123 ? 40.778 -11.816 7.013 1.00 53.31 123 SER A N 1
ATOM 951 C CA . SER A 1 123 ? 42.159 -12.229 6.778 1.00 53.31 123 SER A CA 1
ATOM 952 C C . SER A 1 123 ? 42.454 -12.544 5.302 1.00 53.31 123 SER A C 1
ATOM 954 O O . SER A 1 123 ? 42.937 -13.615 4.954 1.00 53.31 123 SER A O 1
ATOM 956 N N . GLN A 1 124 ? 42.243 -11.577 4.400 1.00 49.31 124 GLN A N 1
ATOM 957 C CA . GLN A 1 124 ? 42.891 -11.617 3.079 1.00 49.31 124 GLN A CA 1
ATOM 958 C C . GLN A 1 124 ? 43.948 -10.512 2.932 1.00 49.31 124 GLN A C 1
ATOM 960 O O . GLN A 1 124 ? 43.602 -9.329 2.898 1.00 49.31 124 GLN A O 1
ATOM 965 N N . PRO A 1 125 ? 45.245 -10.857 2.799 1.00 44.66 125 PRO A N 1
ATOM 966 C CA . PRO A 1 125 ? 46.240 -9.912 2.322 1.00 44.66 125 PRO A CA 1
ATOM 967 C C . PRO A 1 125 ? 46.023 -9.671 0.825 1.00 44.66 125 PRO A C 1
ATOM 969 O O . PRO A 1 125 ? 45.994 -10.607 0.025 1.00 44.66 125 PRO A O 1
ATOM 972 N N . ALA A 1 126 ? 45.887 -8.398 0.455 1.00 44.69 126 ALA A N 1
ATOM 973 C CA . ALA A 1 126 ? 45.765 -7.957 -0.927 1.00 44.69 126 ALA A CA 1
ATOM 974 C C . ALA A 1 126 ? 46.866 -8.563 -1.816 1.00 44.69 126 ALA A C 1
ATOM 976 O O . ALA A 1 126 ? 48.055 -8.557 -1.478 1.00 44.69 126 ALA A O 1
ATOM 977 N N . CYS A 1 127 ? 46.440 -9.081 -2.966 1.00 41.25 127 CYS A N 1
ATOM 978 C CA . CYS A 1 127 ? 47.277 -9.683 -3.990 1.00 41.25 127 CYS A CA 1
ATOM 979 C C . CYS A 1 127 ? 48.446 -8.758 -4.374 1.00 41.25 127 CYS A C 1
ATOM 981 O O . CYS A 1 127 ? 48.250 -7.612 -4.780 1.00 41.25 127 CYS A O 1
ATOM 983 N N . LYS A 1 128 ? 49.674 -9.277 -4.261 1.00 47.34 128 LYS A N 1
ATOM 984 C CA . LYS A 1 128 ? 50.907 -8.652 -4.756 1.00 47.34 128 LYS A CA 1
ATOM 985 C C . LYS A 1 128 ? 51.079 -8.893 -6.259 1.00 47.34 128 LYS A C 1
ATOM 987 O O . LYS A 1 128 ? 51.032 -10.032 -6.710 1.00 47.34 128 LYS A O 1
ATOM 992 N N . GLY A 1 129 ? 51.424 -7.826 -6.974 1.00 35.84 129 GLY A N 1
ATOM 993 C CA . GLY A 1 129 ? 52.003 -7.807 -8.325 1.00 35.84 129 GLY A CA 1
ATOM 994 C C . GLY A 1 129 ? 51.681 -6.452 -8.966 1.00 35.84 129 GLY A C 1
ATOM 995 O O . GLY A 1 129 ? 50.522 -6.076 -8.994 1.00 35.84 129 GLY A O 1
ATOM 996 N N . ALA A 1 130 ? 52.602 -5.611 -9.426 1.00 41.84 130 ALA A N 1
ATOM 997 C CA . ALA A 1 130 ? 53.965 -5.806 -9.891 1.00 41.84 130 ALA A CA 1
ATOM 998 C C . ALA A 1 130 ? 54.852 -4.627 -9.445 1.00 41.84 130 ALA A C 1
ATOM 1000 O O . ALA A 1 130 ? 54.364 -3.529 -9.179 1.00 41.84 130 ALA A O 1
ATOM 1001 N N . GLY A 1 131 ? 56.155 -4.882 -9.322 1.00 40.66 131 GLY A N 1
ATOM 1002 C CA . GLY A 1 131 ? 57.134 -3.869 -8.945 1.00 40.66 131 GLY A CA 1
ATOM 1003 C C . GLY A 1 131 ? 57.436 -2.877 -10.063 1.00 40.66 131 GLY A C 1
ATOM 1004 O O . GLY A 1 131 ? 57.267 -3.192 -11.232 1.00 40.66 131 GLY A O 1
ATOM 1005 N N . ASP A 1 132 ? 57.944 -1.710 -9.682 1.00 43.47 132 ASP A N 1
ATOM 1006 C CA . ASP A 1 132 ? 59.214 -1.197 -10.192 1.00 43.47 132 ASP A CA 1
ATOM 1007 C C . ASP A 1 132 ? 59.753 -0.124 -9.220 1.00 43.47 132 ASP A C 1
ATOM 1009 O O . ASP A 1 132 ? 59.114 0.280 -8.254 1.00 43.47 132 ASP A O 1
ATOM 1013 N N . SER A 1 133 ? 61.002 0.221 -9.452 1.00 45.59 133 SER A N 1
ATOM 1014 C CA . SER A 1 133 ? 62.110 0.594 -8.585 1.00 45.59 133 SER A CA 1
ATOM 1015 C C . SER A 1 133 ? 62.190 2.042 -8.049 1.00 45.59 133 SER A C 1
ATOM 1017 O O . SER A 1 133 ? 61.455 2.934 -8.456 1.00 45.59 133 SER A O 1
ATOM 1019 N N . LYS A 1 134 ? 63.231 2.256 -7.208 1.00 41.56 134 LYS A N 1
ATOM 1020 C CA . LYS A 1 134 ? 63.873 3.529 -6.772 1.00 41.56 134 LYS A CA 1
ATOM 1021 C C . LYS A 1 134 ? 63.138 4.307 -5.664 1.00 41.56 134 LYS A C 1
ATOM 1023 O O . LYS A 1 134 ? 61.945 4.509 -5.725 1.00 41.56 134 LYS A O 1
ATOM 1028 N N . LYS A 1 135 ? 63.777 4.846 -4.617 1.00 43.56 135 LYS A N 1
ATOM 1029 C CA . LYS A 1 135 ? 65.186 5.194 -4.360 1.00 43.56 135 LYS A CA 1
ATOM 1030 C C . LYS A 1 135 ? 65.343 5.361 -2.834 1.00 43.56 135 LYS A C 1
ATOM 1032 O O . LYS A 1 135 ? 64.618 6.146 -2.235 1.00 43.56 135 LYS A O 1
ATOM 1037 N N . LYS A 1 136 ? 66.285 4.654 -2.200 1.00 43.03 136 LYS A N 1
ATOM 1038 C CA . LYS A 1 136 ? 66.767 4.996 -0.849 1.00 43.03 136 LYS A CA 1
ATOM 1039 C C . LYS A 1 136 ? 67.779 6.136 -0.990 1.00 43.03 136 LYS A C 1
ATOM 1041 O O . LYS A 1 136 ? 68.776 5.964 -1.685 1.00 43.03 136 LYS A O 1
ATOM 1046 N N . SER A 1 137 ? 67.561 7.258 -0.312 1.00 43.84 137 SER A N 1
ATOM 1047 C CA . SER A 1 137 ? 68.637 8.187 0.052 1.00 43.84 137 SER A CA 1
ATOM 1048 C C . SER A 1 137 ? 68.521 8.502 1.537 1.00 43.84 137 SER A C 1
ATOM 1050 O O . SER A 1 137 ? 67.583 9.156 1.985 1.00 43.84 137 SER A O 1
ATOM 1052 N N . SER A 1 138 ? 69.468 7.954 2.287 1.00 42.81 138 SER A N 1
ATOM 1053 C CA . SER A 1 138 ? 69.678 8.116 3.718 1.00 42.81 138 SER A CA 1
ATOM 1054 C C . SER A 1 138 ? 70.165 9.528 4.043 1.00 42.81 138 SER A C 1
ATOM 1056 O O . SER A 1 138 ? 71.252 9.916 3.622 1.00 42.81 138 SER A O 1
ATOM 1058 N N . GLY A 1 139 ? 69.389 10.266 4.832 1.00 39.84 139 GLY A N 1
ATOM 1059 C CA . GLY A 1 139 ? 69.860 11.436 5.563 1.00 39.84 139 GLY A CA 1
ATOM 1060 C C . GLY A 1 139 ? 70.101 11.052 7.017 1.00 39.84 139 GLY A C 1
ATOM 1061 O O . GLY A 1 139 ? 69.161 10.703 7.724 1.00 39.84 139 GLY A O 1
ATOM 1062 N N . SER A 1 140 ? 71.350 11.095 7.471 1.00 44.91 140 SER A N 1
ATOM 1063 C CA . SER A 1 140 ? 71.675 11.208 8.895 1.00 44.91 140 SER A CA 1
ATOM 1064 C C . SER A 1 140 ? 73.081 11.769 9.040 1.00 44.91 140 SER A C 1
ATOM 1066 O O . SER A 1 140 ? 74.076 11.120 8.727 1.00 44.91 140 SER A O 1
ATOM 1068 N N . GLN A 1 141 ? 73.119 13.022 9.483 1.00 48.06 141 GLN A N 1
ATOM 1069 C CA . GLN A 1 141 ? 74.307 13.757 9.880 1.00 48.06 141 GLN A CA 1
ATOM 1070 C C . GLN A 1 141 ? 74.937 13.103 11.115 1.00 48.06 141 GLN A C 1
ATOM 1072 O O . GLN A 1 141 ? 74.235 12.769 12.071 1.00 48.06 141 GLN A O 1
ATOM 1077 N N . LYS A 1 142 ? 76.269 13.003 11.147 1.00 48.34 142 LYS A N 1
ATOM 1078 C CA . LYS A 1 142 ? 77.005 12.881 12.406 1.00 48.34 142 LYS A CA 1
ATOM 1079 C C . LYS A 1 142 ? 78.333 13.639 12.337 1.00 48.34 142 LYS A C 1
ATOM 1081 O O . LYS A 1 142 ? 79.038 13.622 11.338 1.00 48.34 142 LYS A O 1
ATOM 1086 N N . LYS A 1 143 ? 78.545 14.355 13.434 1.00 43.06 143 LYS A N 1
ATOM 1087 C CA . LYS A 1 143 ? 79.497 15.411 13.798 1.00 43.06 143 LYS A CA 1
ATOM 1088 C C . LYS A 1 143 ? 80.952 14.924 13.938 1.00 43.06 143 LYS A C 1
ATOM 1090 O O . LYS A 1 143 ? 81.165 13.732 14.157 1.00 43.06 143 LYS A O 1
ATOM 1095 N N . SER A 1 144 ? 81.859 15.903 14.076 1.00 40.06 144 SER A N 1
ATOM 1096 C CA . SER A 1 144 ? 83.271 15.865 14.546 1.00 40.06 144 SER A CA 1
ATOM 1097 C C . SER A 1 144 ? 84.277 15.916 13.386 1.00 40.06 144 SER A C 1
ATOM 1099 O O . SER A 1 144 ? 84.133 15.151 12.446 1.00 40.06 144 SER A O 1
ATOM 1101 N N . LYS A 1 145 ? 85.294 16.779 13.365 1.00 40.78 145 LYS A N 1
ATOM 1102 C CA . LYS A 1 145 ? 86.038 17.447 14.438 1.00 40.78 145 LYS A CA 1
ATOM 1103 C C . LYS A 1 145 ? 86.706 18.700 13.868 1.00 40.78 145 LYS A C 1
ATOM 1105 O O . LYS A 1 145 ? 87.040 18.653 12.665 1.00 40.78 145 LYS A O 1
#

Secondary structure (DSSP, 8-state):
-HHHHHHHHHHHHHHHHHHHHHHHHHHHHHHHHHHHHHHHHHHHHHHHHHHHHHH-TTTHHHHHHHHHHTT-----PPTT--------------------------------------------PPPP-----------------

pLDDT: mean 71.72, std 22.0, range [35.84, 97.81]

Organism: NCBI:txid36148